Protein AF-A0A5S4HF67-F1 (afdb_monomer)

Structure (mmCIF, N/CA/C/O backbone):
data_AF-A0A5S4HF67-F1
#
_entry.id   AF-A0A5S4HF67-F1
#
loop_
_atom_site.group_PDB
_atom_site.id
_atom_site.type_symbol
_atom_site.label_atom_id
_atom_site.label_alt_id
_atom_site.label_comp_id
_atom_site.label_asym_id
_atom_site.label_entity_id
_atom_site.label_seq_id
_atom_site.pdbx_PDB_ins_code
_atom_site.Cartn_x
_atom_site.Cartn_y
_atom_site.Cartn_z
_atom_site.occupancy
_atom_site.B_iso_or_equiv
_atom_site.auth_seq_id
_atom_site.auth_comp_id
_atom_site.auth_asym_id
_atom_site.auth_atom_id
_atom_site.pdbx_PDB_model_num
ATOM 1 N N . MET A 1 1 ? -18.273 4.467 14.943 1.00 50.81 1 MET A N 1
ATOM 2 C CA . MET A 1 1 ? -17.271 3.796 15.802 1.00 50.81 1 MET A CA 1
ATOM 3 C C . MET A 1 1 ? -15.901 3.971 15.148 1.00 50.81 1 MET A C 1
ATOM 5 O O . MET A 1 1 ? -15.758 3.598 13.993 1.00 50.81 1 MET A O 1
ATOM 9 N N . LYS A 1 2 ? -14.935 4.643 15.794 1.00 50.59 2 LYS A N 1
ATOM 10 C CA . LYS A 1 2 ? -13.560 4.771 15.269 1.00 50.59 2 LYS A CA 1
ATOM 11 C C . LYS A 1 2 ? -12.766 3.550 15.732 1.00 50.59 2 LYS A C 1
ATOM 13 O O . LYS A 1 2 ? -12.541 3.407 16.929 1.00 50.59 2 LYS A O 1
ATOM 18 N N . PHE A 1 3 ? -12.388 2.677 14.801 1.00 59.44 3 PHE A N 1
ATOM 19 C CA . PHE A 1 3 ? -11.686 1.425 15.114 1.00 59.44 3 PHE A CA 1
ATOM 20 C C . PHE A 1 3 ? -10.195 1.613 15.423 1.00 59.44 3 PHE A C 1
ATOM 22 O O . PHE A 1 3 ? -9.588 0.739 16.026 1.00 59.44 3 PHE A O 1
ATOM 29 N N . TYR A 1 4 ? -9.611 2.762 15.075 1.00 58.66 4 TYR A N 1
ATOM 30 C CA . TYR A 1 4 ? -8.206 3.064 15.339 1.00 58.66 4 TYR A CA 1
ATOM 31 C C . TYR A 1 4 ? -8.068 4.199 16.362 1.00 58.66 4 TYR A C 1
ATOM 33 O O . TYR A 1 4 ? -8.642 5.275 16.172 1.00 58.66 4 TYR A O 1
ATOM 41 N N . ARG A 1 5 ? -7.319 3.935 17.442 1.00 64.62 5 ARG A N 1
ATOM 42 C CA . ARG A 1 5 ? -6.985 4.871 18.529 1.00 64.62 5 ARG A CA 1
ATOM 43 C C . ARG A 1 5 ? -5.461 4.898 18.712 1.00 64.62 5 ARG A C 1
ATOM 45 O O . ARG A 1 5 ? -4.943 4.036 19.424 1.00 64.62 5 ARG A O 1
ATOM 52 N N . PRO A 1 6 ? -4.741 5.819 18.054 1.00 58.69 6 PRO A N 1
ATOM 53 C CA . PRO A 1 6 ? -3.278 5.851 18.099 1.00 58.69 6 PRO A CA 1
ATOM 54 C C . PRO A 1 6 ? -2.723 6.101 19.511 1.00 58.69 6 PRO A C 1
ATOM 56 O O . PRO A 1 6 ? -1.591 5.730 19.793 1.00 58.69 6 PRO A O 1
ATOM 59 N N . GLU A 1 7 ? -3.524 6.670 20.415 1.00 64.69 7 GLU A N 1
ATOM 60 C CA . GLU A 1 7 ? -3.165 6.912 21.817 1.00 64.69 7 GLU A CA 1
ATOM 61 C C . GLU A 1 7 ? -3.248 5.639 22.681 1.00 64.69 7 GLU A C 1
ATOM 63 O O . GLU A 1 7 ? -2.643 5.570 23.745 1.00 64.69 7 GLU A O 1
ATOM 68 N N . VAL A 1 8 ? -4.013 4.635 22.233 1.00 63.34 8 VAL A N 1
ATOM 69 C CA . VAL A 1 8 ? -4.251 3.363 22.946 1.00 63.34 8 VAL A CA 1
ATOM 70 C C . VAL A 1 8 ? -3.427 2.224 22.341 1.00 63.34 8 VAL A C 1
ATOM 72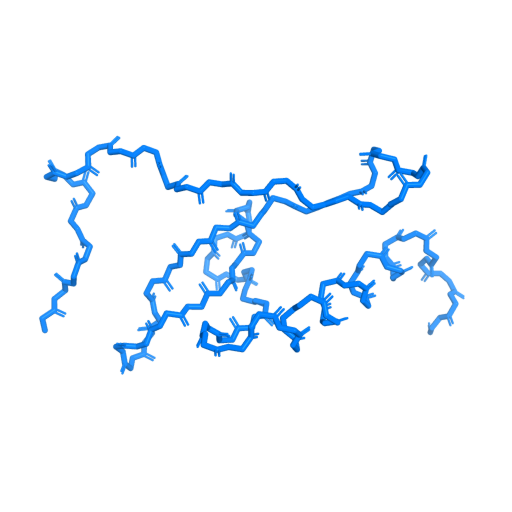 O O . VAL A 1 8 ? -3.027 1.303 23.047 1.00 63.34 8 VAL A O 1
ATOM 75 N N . PHE A 1 9 ? -3.143 2.300 21.040 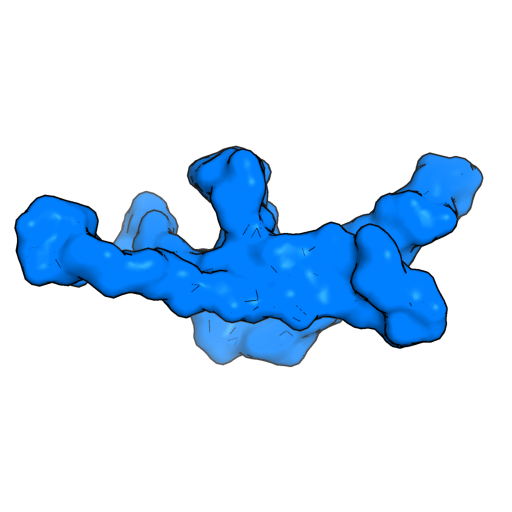1.00 59.97 9 PHE A N 1
ATOM 76 C CA . PHE A 1 9 ? -2.332 1.333 20.309 1.00 59.97 9 PHE A CA 1
ATOM 77 C C . PHE A 1 9 ? -1.148 2.060 19.660 1.00 59.97 9 PHE A C 1
ATOM 79 O O . PHE A 1 9 ? -1.236 2.435 18.491 1.00 59.97 9 PHE A O 1
ATOM 86 N N . PRO A 1 10 ? -0.028 2.254 20.383 1.00 57.38 10 PRO A N 1
ATOM 87 C CA . PRO A 1 10 ? 1.173 2.889 19.837 1.00 57.38 10 PRO A CA 1
ATOM 88 C C . PRO A 1 10 ? 1.931 1.965 18.869 1.00 57.38 10 PRO A C 1
ATOM 90 O O . PRO A 1 10 ? 3.100 2.196 18.565 1.00 57.38 10 PRO A O 1
ATOM 93 N N . THR A 1 11 ? 1.300 0.880 18.411 1.00 54.88 11 THR A N 1
ATOM 94 C CA . THR A 1 11 ? 1.912 -0.072 17.496 1.00 54.88 11 THR A CA 1
ATOM 95 C C . THR A 1 11 ? 2.211 0.651 16.185 1.00 54.88 11 THR A C 1
ATOM 97 O O . THR A 1 11 ? 1.302 1.269 15.620 1.00 54.88 11 THR A O 1
ATOM 100 N N . PRO A 1 12 ? 3.455 0.600 15.677 1.00 64.38 12 PRO A N 1
ATOM 101 C CA . PRO A 1 12 ? 3.737 1.127 14.354 1.00 64.38 12 PRO A CA 1
ATOM 102 C C . PRO A 1 12 ? 2.784 0.450 13.369 1.00 64.38 12 PRO A C 1
ATOM 104 O O . PRO A 1 12 ? 2.605 -0.770 13.415 1.00 64.38 12 PRO A O 1
ATOM 107 N N . LEU A 1 13 ? 2.123 1.252 12.526 1.00 70.50 13 LEU A N 1
ATOM 108 C CA . LEU A 1 13 ? 1.261 0.738 11.465 1.00 70.50 13 LEU A CA 1
ATOM 109 C C . LEU A 1 13 ? 2.028 -0.376 10.738 1.00 70.50 13 LEU A C 1
ATOM 111 O O . LEU A 1 13 ? 3.183 -0.138 10.376 1.00 70.50 13 LEU A O 1
ATOM 115 N N . PRO A 1 14 ? 1.451 -1.575 10.541 1.00 76.19 14 PRO A N 1
ATOM 116 C CA . PRO A 1 14 ? 2.136 -2.611 9.788 1.00 76.19 14 PRO A CA 1
ATOM 117 C C . PRO A 1 14 ? 2.451 -2.057 8.397 1.00 76.19 14 PRO A C 1
ATOM 119 O O . PRO A 1 14 ? 1.554 -1.620 7.670 1.00 76.19 14 PRO A O 1
ATOM 122 N N . MET A 1 15 ? 3.743 -2.015 8.078 1.00 87.75 15 MET A N 1
ATOM 123 C CA . MET A 1 15 ? 4.272 -1.510 6.818 1.00 87.75 15 MET A CA 1
ATOM 124 C C . MET A 1 15 ? 4.817 -2.673 6.004 1.00 87.75 15 MET A C 1
ATOM 126 O O . MET A 1 15 ? 5.563 -3.503 6.519 1.00 87.75 15 MET A O 1
ATOM 130 N N . LEU A 1 16 ? 4.469 -2.696 4.724 1.00 91.00 16 LEU A N 1
ATOM 131 C CA . LEU A 1 16 ? 4.992 -3.640 3.752 1.00 91.00 16 LEU A CA 1
ATOM 132 C C . LEU A 1 16 ? 5.798 -2.876 2.705 1.00 91.00 16 LEU A C 1
ATOM 134 O O . LEU A 1 16 ? 5.268 -1.982 2.052 1.00 91.00 16 LEU A O 1
ATOM 138 N N . TRP A 1 17 ? 7.069 -3.229 2.536 1.00 92.81 17 TRP A N 1
ATOM 139 C CA . TRP A 1 17 ? 7.868 -2.732 1.419 1.00 92.81 17 TRP A CA 1
ATOM 140 C C . TRP A 1 17 ? 7.604 -3.585 0.179 1.00 92.81 17 TRP A C 1
ATOM 142 O O . TRP A 1 17 ? 7.885 -4.784 0.188 1.00 92.81 17 TRP A O 1
ATOM 152 N N . VAL A 1 18 ? 7.058 -2.974 -0.874 1.00 93.00 18 VAL A N 1
ATOM 153 C CA . VAL A 1 18 ? 6.839 -3.613 -2.179 1.00 93.00 18 VAL A CA 1
ATOM 154 C C . VAL A 1 18 ? 7.809 -2.995 -3.173 1.00 93.00 18 VAL A C 1
ATOM 156 O O . VAL A 1 18 ? 7.832 -1.777 -3.320 1.00 93.00 18 VAL A O 1
ATOM 159 N N . HIS A 1 19 ? 8.606 -3.814 -3.852 1.00 92.50 19 HIS A N 1
ATOM 160 C CA . HIS A 1 19 ? 9.665 -3.340 -4.741 1.00 92.50 19 HIS A CA 1
ATOM 161 C C . HIS A 1 19 ? 9.569 -3.951 -6.137 1.00 92.50 19 HIS A C 1
ATOM 163 O O . HIS A 1 19 ? 9.079 -5.069 -6.324 1.00 92.50 19 HIS A O 1
ATOM 169 N N . ALA A 1 20 ? 10.092 -3.225 -7.121 1.00 88.31 20 ALA A N 1
ATOM 170 C CA . ALA A 1 20 ? 10.076 -3.622 -8.517 1.00 88.31 20 ALA A CA 1
ATOM 171 C C . ALA A 1 20 ? 11.193 -4.632 -8.823 1.00 88.31 20 ALA A C 1
ATOM 173 O O . ALA A 1 20 ? 12.263 -4.267 -9.294 1.00 88.31 20 ALA A O 1
ATOM 174 N N . GLY A 1 21 ? 10.959 -5.922 -8.563 1.00 84.25 21 GLY A N 1
ATOM 175 C CA . GLY A 1 21 ? 11.820 -7.019 -9.035 1.00 84.25 21 GLY A CA 1
ATOM 176 C C . GLY A 1 21 ? 13.329 -6.776 -8.858 1.00 84.25 21 GLY A C 1
ATOM 177 O O . GLY A 1 21 ? 13.824 -6.750 -7.730 1.00 84.25 21 GLY A O 1
ATOM 178 N N . LEU A 1 22 ? 14.047 -6.631 -9.984 1.00 80.56 22 LEU A N 1
ATOM 179 C CA . LEU A 1 22 ? 15.500 -6.396 -10.040 1.00 80.56 22 LEU A CA 1
ATOM 180 C C . LEU A 1 22 ? 15.924 -4.965 -9.653 1.00 80.56 22 LEU A C 1
A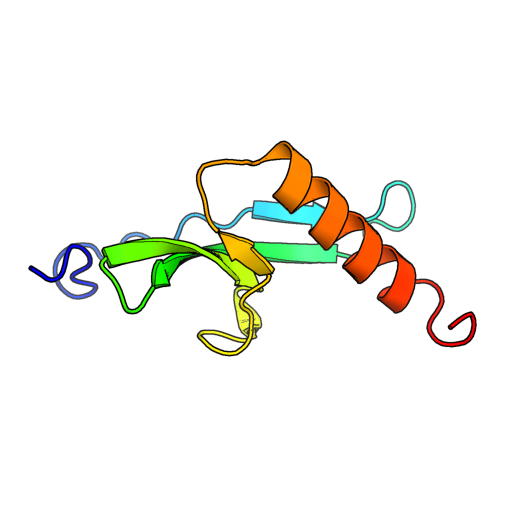TOM 182 O O . LEU A 1 22 ? 17.066 -4.785 -9.243 1.00 80.56 22 LEU A O 1
ATOM 186 N N . ALA A 1 23 ? 15.021 -3.987 -9.730 1.00 83.44 23 ALA A N 1
ATOM 187 C CA . ALA A 1 23 ? 15.220 -2.603 -9.296 1.00 83.44 23 ALA A CA 1
ATOM 188 C C . ALA A 1 23 ? 14.688 -2.428 -7.862 1.00 83.44 23 ALA A C 1
ATOM 190 O O . ALA A 1 23 ? 13.652 -1.806 -7.622 1.00 83.44 23 ALA A O 1
ATOM 191 N N . LYS A 1 24 ? 15.356 -3.057 -6.888 1.00 82.12 24 LYS A N 1
ATOM 192 C CA . LYS A 1 24 ? 14.905 -3.118 -5.481 1.00 82.12 24 LYS A CA 1
ATOM 193 C C . LYS A 1 24 ? 14.865 -1.756 -4.782 1.00 82.12 24 LYS A C 1
ATOM 195 O O . LYS A 1 24 ? 14.193 -1.611 -3.761 1.00 82.12 24 LYS A O 1
ATOM 200 N N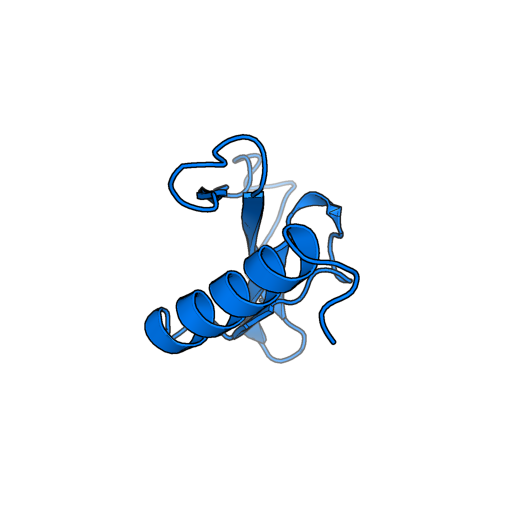 . GLU A 1 25 ? 15.600 -0.790 -5.314 1.00 85.75 25 GLU A N 1
ATOM 201 C CA . GLU A 1 25 ? 15.615 0.611 -4.909 1.00 85.75 25 GLU A CA 1
ATOM 202 C C . GLU A 1 25 ? 14.336 1.360 -5.307 1.00 85.75 25 GLU A C 1
ATOM 204 O O . GLU A 1 25 ? 13.995 2.360 -4.677 1.00 85.75 25 GLU A O 1
ATOM 209 N N . ILE A 1 26 ? 13.60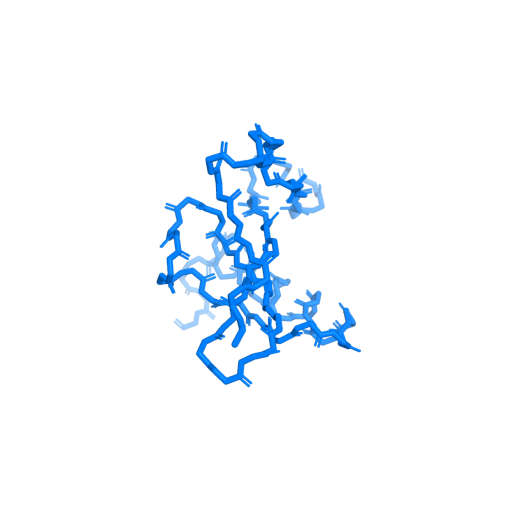0 0.852 -6.301 1.00 87.31 26 ILE A N 1
ATOM 210 C CA . ILE A 1 26 ? 12.310 1.391 -6.726 1.00 87.31 26 ILE A CA 1
ATOM 211 C C . ILE A 1 26 ? 11.204 0.583 -6.048 1.00 87.31 26 ILE A C 1
ATOM 213 O O . ILE A 1 26 ? 11.027 -0.615 -6.285 1.00 87.31 26 ILE A O 1
ATOM 217 N N . GLY A 1 27 ? 10.433 1.245 -5.193 1.00 92.50 27 GLY A N 1
ATOM 218 C CA . GLY A 1 27 ? 9.383 0.592 -4.430 1.00 92.50 27 GLY A CA 1
ATOM 219 C C . GLY A 1 27 ? 8.467 1.568 -3.714 1.00 92.50 27 GLY A C 1
ATOM 220 O O . GLY A 1 27 ? 8.631 2.786 -3.776 1.00 92.50 27 GLY A O 1
ATOM 221 N N . VAL A 1 28 ? 7.491 1.005 -3.013 1.00 93.88 28 VAL A N 1
ATOM 222 C CA . VAL A 1 28 ? 6.510 1.743 -2.229 1.00 93.88 28 VAL A CA 1
ATOM 223 C C . VAL A 1 28 ? 6.319 1.078 -0.870 1.00 93.88 28 VAL A C 1
ATOM 225 O O . VAL A 1 28 ? 6.194 -0.143 -0.756 1.00 93.88 28 VAL A O 1
ATOM 228 N N . VAL A 1 29 ? 6.299 1.889 0.190 1.00 93.50 29 VAL A N 1
ATOM 229 C CA . VAL A 1 29 ? 5.914 1.421 1.524 1.00 93.50 29 VAL A CA 1
ATOM 230 C C . VAL A 1 29 ? 4.397 1.483 1.607 1.00 93.50 29 VAL A C 1
ATOM 232 O O . VAL A 1 29 ? 3.821 2.570 1.573 1.00 93.50 29 VAL A O 1
ATOM 235 N N . VAL A 1 30 ? 3.753 0.334 1.759 1.00 94.56 30 VAL A N 1
ATOM 236 C CA . VAL A 1 30 ? 2.300 0.209 1.876 1.00 94.56 30 VAL A CA 1
ATOM 237 C C . VAL A 1 30 ? 1.908 0.047 3.341 1.00 94.56 30 VAL A C 1
ATOM 239 O O . VAL A 1 30 ? 2.514 -0.733 4.070 1.00 94.56 30 VAL A O 1
ATOM 242 N N . SER A 1 31 ? 0.877 0.765 3.774 1.00 92.00 31 SER A N 1
ATOM 243 C CA . SER A 1 31 ? 0.207 0.574 5.064 1.00 92.00 31 SER A CA 1
ATOM 244 C C . SER A 1 31 ? -1.292 0.392 4.857 1.00 92.00 31 SER A C 1
ATOM 246 O O . SER A 1 31 ? -1.840 0.738 3.811 1.00 92.00 31 SER A O 1
ATOM 248 N N . VAL A 1 32 ? -1.971 -0.144 5.869 1.00 91.12 32 VAL A N 1
ATOM 249 C CA . VAL A 1 32 ? -3.430 -0.291 5.877 1.00 91.12 32 VAL A CA 1
ATOM 250 C C . VAL A 1 32 ? -4.039 0.783 6.774 1.00 91.12 32 VAL A C 1
ATOM 252 O O . VAL A 1 32 ? -3.605 0.974 7.912 1.00 91.12 32 VAL A O 1
ATOM 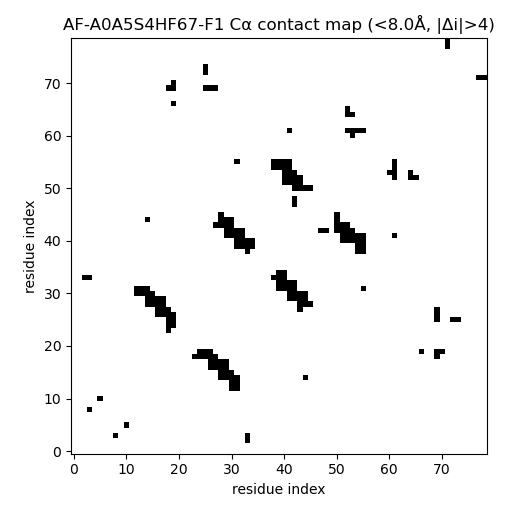255 N N . ARG A 1 33 ? -5.042 1.510 6.266 1.00 88.06 33 ARG A N 1
ATOM 256 C CA . ARG A 1 33 ? -5.737 2.565 7.022 1.00 88.06 33 ARG A CA 1
ATOM 257 C C . ARG A 1 33 ? -7.242 2.498 6.822 1.00 88.06 33 ARG A C 1
ATOM 259 O O . ARG A 1 33 ? -7.723 2.113 5.760 1.00 88.06 33 ARG A O 1
ATOM 266 N N . ALA A 1 34 ? -7.976 2.919 7.846 1.00 89.19 34 ALA A N 1
ATOM 267 C CA . ALA A 1 34 ? -9.420 3.075 7.760 1.00 89.19 34 ALA A CA 1
ATOM 268 C C . ALA A 1 34 ? -9.785 4.237 6.818 1.00 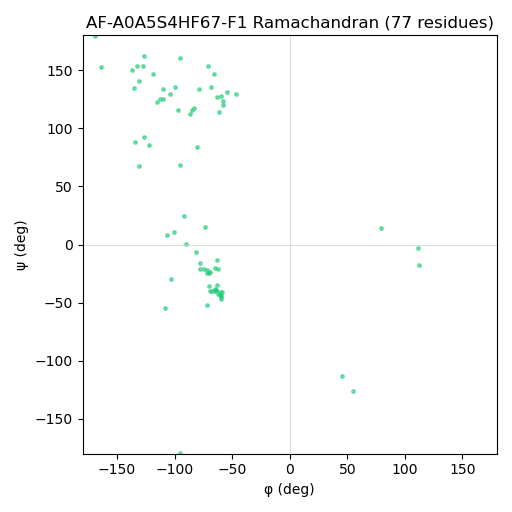89.19 34 ALA A C 1
ATOM 270 O O . ALA A 1 34 ? -9.215 5.331 6.911 1.00 89.19 34 ALA A O 1
ATOM 271 N N . THR A 1 35 ? -10.763 4.008 5.948 1.00 87.50 35 THR A N 1
ATOM 272 C CA . THR A 1 35 ? -11.289 4.986 4.988 1.00 87.50 35 THR A CA 1
ATOM 273 C C . THR A 1 35 ? -12.536 5.694 5.551 1.00 87.50 35 THR A C 1
ATOM 275 O O . THR A 1 35 ? -13.189 5.195 6.481 1.00 87.50 35 THR A O 1
ATOM 278 N N . PRO A 1 36 ? -12.920 6.865 5.008 1.00 82.94 36 PRO A N 1
ATOM 279 C CA . PRO A 1 36 ? -14.276 7.379 5.184 1.00 82.94 36 PRO A CA 1
ATOM 280 C C . PRO A 1 36 ? -15.284 6.351 4.642 1.00 82.94 36 PRO A C 1
ATOM 282 O O . PRO A 1 36 ? -15.183 5.948 3.491 1.00 82.94 36 PRO A O 1
ATOM 285 N N . GLY A 1 37 ? -16.229 5.907 5.474 1.00 84.88 37 GLY A N 1
ATOM 286 C CA . GLY A 1 37 ? -17.183 4.841 5.123 1.00 84.88 37 GLY A CA 1
ATOM 287 C C . GLY A 1 37 ? -16.987 3.531 5.889 1.00 84.88 37 GLY A C 1
ATOM 288 O O . GLY A 1 37 ? -17.792 2.619 5.747 1.00 84.88 37 GLY A O 1
ATOM 289 N N . GLY A 1 38 ? -15.965 3.442 6.749 1.00 85.69 38 GLY A N 1
ATOM 290 C CA . GLY A 1 38 ? -15.784 2.293 7.643 1.00 85.69 38 GLY A CA 1
ATOM 291 C C . GLY A 1 38 ? -15.164 1.066 6.975 1.00 85.69 38 GLY A C 1
ATOM 292 O O . GLY A 1 38 ? -15.194 -0.014 7.560 1.00 85.69 38 GLY A O 1
ATOM 293 N N . THR A 1 39 ? -14.585 1.228 5.784 1.00 91.31 39 THR A N 1
ATOM 294 C CA . THR A 1 39 ? -13.775 0.197 5.131 1.00 91.31 39 THR A CA 1
ATOM 295 C C . THR A 1 39 ? -12.288 0.418 5.421 1.00 91.31 39 THR A C 1
ATOM 297 O O . THR A 1 39 ? -11.896 1.340 6.145 1.00 91.31 39 THR A O 1
ATOM 300 N N . TRP A 1 40 ? -11.446 -0.451 4.872 1.00 92.44 40 TRP A N 1
ATOM 301 C CA . TRP A 1 40 ? -9.994 -0.355 4.950 1.00 92.44 40 TRP A CA 1
ATOM 302 C C . TRP A 1 40 ? -9.421 -0.224 3.544 1.00 92.44 40 TRP A C 1
ATOM 304 O O . TRP A 1 40 ? -9.977 -0.779 2.598 1.00 92.44 40 TRP A O 1
ATOM 314 N N . GLY A 1 41 ? -8.329 0.519 3.407 1.00 93.44 41 GLY A N 1
ATOM 315 C CA . GLY A 1 41 ? -7.610 0.679 2.149 1.00 93.44 41 GLY A CA 1
ATOM 316 C C . GLY A 1 41 ? -6.113 0.487 2.332 1.00 93.44 41 GLY A C 1
ATOM 317 O O . GLY A 1 41 ? -5.576 0.726 3.420 1.00 93.44 41 GLY A O 1
ATOM 318 N N . TYR A 1 42 ? -5.455 0.079 1.253 1.00 94.44 42 TYR A N 1
ATOM 319 C CA . TYR A 1 42 ? -4.009 0.138 1.100 1.00 94.44 42 TYR A CA 1
ATOM 320 C C . TYR A 1 42 ? -3.601 1.567 0.752 1.00 94.44 42 TYR A C 1
ATOM 322 O O . TYR A 1 42 ? -4.209 2.208 -0.109 1.00 94.44 42 TYR A O 1
ATOM 330 N N . TYR A 1 43 ? -2.569 2.060 1.426 1.00 93.75 43 TYR A N 1
ATOM 331 C CA . TYR A 1 43 ? -2.045 3.405 1.248 1.00 93.75 43 TYR A CA 1
ATOM 332 C C . TYR A 1 43 ? -0.535 3.382 1.076 1.00 93.75 43 TYR A C 1
ATOM 334 O O . TYR A 1 43 ? 0.159 2.698 1.826 1.00 93.75 43 TYR A O 1
ATOM 342 N N . GLU A 1 44 ? -0.020 4.221 0.187 1.00 93.69 44 GLU A N 1
ATOM 343 C CA . GLU A 1 44 ? 1.361 4.673 0.243 1.00 93.69 44 GLU A CA 1
ATOM 344 C C . GLU A 1 44 ? 1.584 5.429 1.561 1.00 93.69 44 GLU A C 1
ATOM 346 O O . GLU A 1 44 ? 1.021 6.499 1.816 1.00 93.69 44 GLU A O 1
ATOM 351 N N . THR A 1 45 ? 2.418 4.851 2.420 1.00 90.38 45 THR A N 1
ATOM 352 C CA . THR A 1 45 ? 2.582 5.270 3.813 1.00 90.38 45 THR A CA 1
ATOM 353 C C . THR A 1 45 ? 3.069 6.708 3.941 1.00 90.38 45 THR A C 1
ATOM 355 O O . THR A 1 45 ? 2.559 7.442 4.793 1.00 90.38 45 THR A O 1
ATOM 358 N N 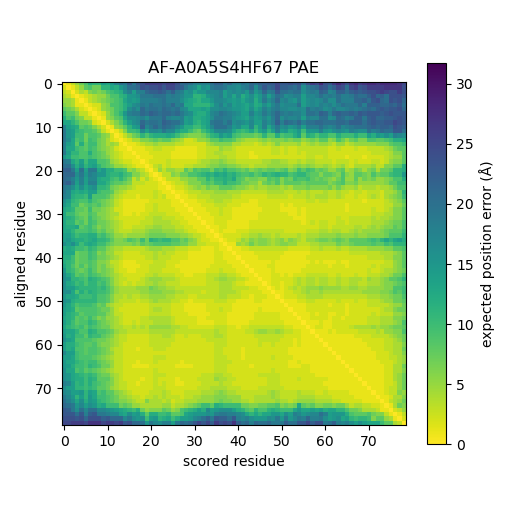. LEU A 1 46 ? 4.008 7.125 3.085 1.00 87.00 46 LEU A N 1
ATOM 359 C CA . LEU A 1 46 ? 4.637 8.449 3.147 1.00 87.00 46 LEU A CA 1
ATOM 360 C C . LEU A 1 46 ? 3.698 9.580 2.706 1.00 87.00 46 LEU A C 1
ATOM 362 O O . LEU A 1 46 ? 3.834 10.707 3.173 1.00 87.00 46 LEU A O 1
ATOM 366 N N . ARG A 1 47 ? 2.692 9.282 1.877 1.00 89.00 47 ARG A N 1
ATOM 367 C CA . ARG A 1 47 ? 1.700 10.268 1.405 1.00 89.00 47 ARG A CA 1
ATOM 368 C C . ARG A 1 47 ? 0.473 10.378 2.305 1.00 89.00 47 ARG A C 1
ATOM 370 O O . ARG A 1 47 ? -0.438 11.169 2.039 1.00 89.00 47 ARG A O 1
ATOM 377 N N . GLY A 1 48 ? 0.425 9.601 3.386 1.00 84.88 48 GLY A N 1
ATOM 378 C CA . GLY A 1 48 ? -0.669 9.636 4.347 1.00 84.88 48 GLY A CA 1
ATOM 379 C C . GLY A 1 48 ? -2.025 9.407 3.674 1.00 84.88 48 GLY A C 1
ATOM 380 O O . GLY A 1 48 ? -2.215 8.425 2.967 1.00 84.88 48 GLY A O 1
ATOM 381 N N . ARG A 1 49 ? -2.989 10.313 3.883 1.00 84.75 49 ARG A N 1
ATOM 382 C CA . ARG A 1 49 ? -4.339 10.188 3.293 1.00 84.75 49 ARG A CA 1
ATOM 383 C C . ARG A 1 49 ? -4.372 10.379 1.775 1.00 84.75 49 ARG A C 1
ATOM 385 O O . ARG A 1 49 ? -5.296 9.874 1.152 1.00 84.75 49 ARG A O 1
ATOM 392 N N . GLN A 1 50 ? -3.395 11.083 1.201 1.00 90.19 50 GLN A N 1
ATOM 393 C CA . GLN A 1 50 ? -3.305 11.314 -0.247 1.00 90.19 50 GLN A CA 1
ATOM 394 C C . GLN A 1 50 ? -2.692 10.122 -0.993 1.00 90.19 50 GLN A C 1
ATOM 396 O O . GLN A 1 50 ? -2.644 10.118 -2.216 1.00 90.19 50 GLN A O 1
ATOM 401 N N . GLY A 1 51 ? -2.210 9.118 -0.260 1.00 92.31 51 GLY A N 1
ATOM 402 C CA . GLY A 1 51 ? -1.581 7.928 -0.815 1.00 92.31 51 GLY A CA 1
ATOM 403 C C . GLY A 1 51 ? -2.539 6.771 -1.055 1.00 92.31 51 GLY A C 1
ATOM 404 O O . GLY A 1 51 ? -2.088 5.642 -0.977 1.00 92.31 51 GLY A O 1
ATOM 405 N N . TYR A 1 52 ? -3.842 6.988 -1.234 1.00 93.56 52 TYR A N 1
ATOM 406 C CA . TYR A 1 52 ? -4.772 5.872 -1.442 1.00 93.56 52 TYR A CA 1
ATOM 407 C C . TYR A 1 52 ? -4.394 5.066 -2.694 1.00 93.56 52 TYR A C 1
ATOM 409 O O . TYR A 1 52 ? -4.239 5.648 -3.765 1.00 93.56 52 TYR A O 1
ATOM 417 N N . LEU A 1 53 ? -4.259 3.744 -2.551 1.00 94.19 53 LEU A N 1
ATOM 418 C CA . LEU A 1 53 ? -3.895 2.839 -3.645 1.00 94.19 53 LEU A CA 1
ATOM 419 C C . LEU A 1 53 ? -5.088 1.982 -4.078 1.00 94.19 53 LEU A C 1
ATOM 421 O O . LEU A 1 53 ? -5.435 1.967 -5.253 1.00 94.19 53 LEU A O 1
ATOM 425 N N . TRP A 1 54 ? -5.718 1.266 -3.141 1.00 96.19 54 TRP A N 1
ATOM 426 C CA . TRP A 1 54 ? -6.795 0.315 -3.447 1.00 96.19 54 TRP A CA 1
ATOM 427 C C . TRP A 1 54 ? -7.597 -0.054 -2.184 1.00 96.19 54 TRP A C 1
ATOM 429 O O . TRP A 1 54 ? -7.022 -0.016 -1.088 1.00 96.19 54 TRP A O 1
ATOM 439 N N . PRO A 1 55 ? -8.890 -0.436 -2.265 1.00 95.25 55 PRO A N 1
ATOM 440 C CA . PRO A 1 55 ? -9.602 -0.971 -1.105 1.00 95.25 55 PRO A CA 1
ATOM 441 C C . PRO A 1 55 ? -9.027 -2.326 -0.657 1.00 95.25 55 PRO A C 1
ATOM 443 O O . PRO A 1 55 ? -8.594 -3.147 -1.463 1.00 95.25 55 PRO A O 1
ATOM 446 N N . CYS A 1 56 ? -9.050 -2.597 0.647 1.00 93.88 56 CYS A N 1
ATOM 447 C CA . CYS A 1 56 ? -8.757 -3.929 1.171 1.00 93.88 56 CYS A CA 1
ATOM 448 C C . CYS A 1 56 ? -9.896 -4.908 0.845 1.00 93.88 56 CYS A C 1
ATOM 450 O O . CYS A 1 56 ? -11.053 -4.511 0.718 1.00 93.88 56 CYS A O 1
ATOM 452 N N . GLY A 1 57 ? -9.567 -6.200 0.765 1.00 93.88 57 GLY A N 1
ATOM 453 C CA . GLY A 1 57 ? -10.509 -7.276 0.421 1.00 93.88 57 GLY A CA 1
ATOM 454 C C . GLY A 1 57 ? -10.225 -7.924 -0.934 1.00 93.88 57 GLY A C 1
ATOM 455 O O . GLY A 1 57 ? -10.633 -9.058 -1.153 1.00 93.88 57 GLY A O 1
ATOM 456 N N . ASP A 1 58 ? -9.449 -7.255 -1.789 1.00 92.56 58 ASP A N 1
ATOM 457 C CA . ASP A 1 58 ? -8.924 -7.812 -3.036 1.00 92.56 58 ASP A CA 1
ATOM 458 C C . ASP A 1 58 ? -7.436 -7.472 -3.184 1.00 92.56 58 ASP A C 1
ATOM 460 O O . ASP A 1 58 ? -7.044 -6.444 -3.740 1.00 92.56 58 ASP A O 1
ATOM 464 N N . ALA A 1 59 ? -6.591 -8.343 -2.632 1.00 92.12 59 ALA A N 1
ATOM 465 C CA . ALA A 1 59 ? -5.145 -8.166 -2.668 1.00 92.12 59 ALA A CA 1
ATOM 466 C C . ALA A 1 59 ? -4.557 -8.350 -4.077 1.00 92.12 59 ALA A C 1
ATOM 468 O O . ALA A 1 59 ? -3.489 -7.809 -4.356 1.00 92.12 59 ALA A O 1
ATOM 469 N N . LYS A 1 60 ? -5.237 -9.092 -4.963 1.00 96.25 60 LYS A N 1
ATOM 470 C CA . LYS A 1 60 ? -4.752 -9.328 -6.325 1.00 96.25 60 LYS A CA 1
ATOM 471 C C . LYS A 1 60 ? -4.870 -8.051 -7.150 1.00 96.25 60 LYS A C 1
ATOM 473 O O . LYS A 1 60 ? -3.863 -7.581 -7.672 1.00 96.25 60 LYS A O 1
ATOM 478 N N . SER A 1 61 ? -6.055 -7.445 -7.175 1.00 96.62 61 SER A N 1
ATOM 479 C CA . SER A 1 61 ? -6.258 -6.168 -7.870 1.00 96.62 61 SER A CA 1
ATOM 480 C C . SER A 1 61 ? -5.417 -5.046 -7.248 1.00 96.62 61 SER A C 1
ATOM 482 O O . SER A 1 61 ? -4.866 -4.211 -7.962 1.00 96.62 61 SER A O 1
ATOM 484 N N . ALA A 1 62 ? -5.221 -5.062 -5.921 1.00 96.12 62 ALA A N 1
ATOM 485 C CA . ALA A 1 62 ? -4.299 -4.136 -5.260 1.00 96.12 62 ALA A CA 1
ATOM 486 C C . ALA A 1 62 ? -2.851 -4.295 -5.756 1.00 96.12 62 ALA A C 1
ATOM 488 O O . ALA A 1 62 ? -2.171 -3.298 -6.002 1.00 96.12 62 ALA A O 1
ATOM 489 N N . ALA A 1 63 ? -2.376 -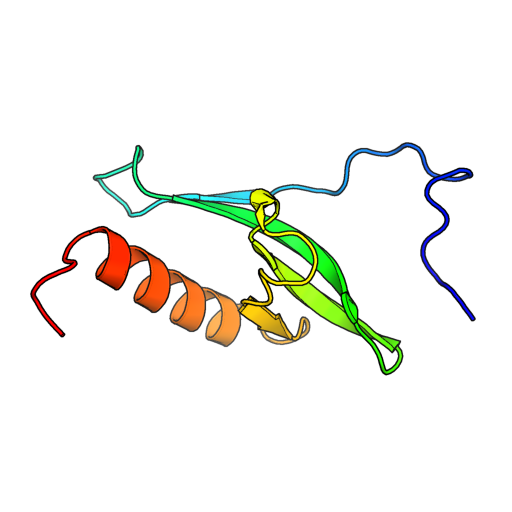5.534 -5.913 1.00 95.56 63 ALA A N 1
ATOM 490 C CA . ALA A 1 63 ? -1.036 -5.808 -6.420 1.00 95.56 63 ALA A CA 1
ATOM 491 C C . ALA A 1 63 ? -0.871 -5.356 -7.878 1.00 95.56 63 ALA A C 1
ATOM 493 O O . ALA A 1 63 ? 0.152 -4.764 -8.207 1.00 95.56 63 ALA A O 1
ATOM 494 N N . GLU A 1 64 ? -1.881 -5.564 -8.726 1.00 96.44 64 GLU A N 1
ATOM 495 C CA . GLU A 1 64 ? -1.888 -5.084 -10.117 1.00 96.44 64 GLU A CA 1
ATOM 496 C C . GLU A 1 64 ? -1.828 -3.546 -10.184 1.00 96.44 64 GLU A C 1
ATOM 498 O O . GLU A 1 64 ? -1.041 -2.980 -10.944 1.00 96.44 64 GLU A O 1
ATOM 503 N N . GLN A 1 65 ? -2.582 -2.848 -9.326 1.00 95.69 65 GLN A N 1
ATOM 504 C CA . GLN A 1 65 ? -2.536 -1.385 -9.232 1.00 95.69 65 GLN A CA 1
ATOM 505 C C . GLN A 1 65 ? -1.168 -0.862 -8.757 1.00 95.69 65 GLN A C 1
ATOM 507 O O . GLN A 1 65 ? -0.685 0.160 -9.256 1.00 95.69 65 GLN A O 1
ATOM 512 N N . ILE A 1 66 ? -0.536 -1.548 -7.800 1.00 94.94 66 ILE A N 1
ATOM 513 C CA . ILE A 1 66 ? 0.808 -1.207 -7.311 1.00 94.94 66 ILE A CA 1
ATOM 514 C C . ILE A 1 66 ? 1.867 -1.488 -8.385 1.00 94.94 66 ILE A C 1
ATOM 516 O O . ILE A 1 66 ? 2.772 -0.677 -8.564 1.00 94.94 66 ILE A O 1
ATOM 520 N N . ASP A 1 67 ? 1.748 -2.585 -9.133 1.00 93.88 67 ASP A N 1
ATOM 521 C CA . ASP A 1 67 ? 2.643 -2.906 -10.249 1.00 93.88 67 ASP A CA 1
ATOM 522 C C . ASP A 1 67 ? 2.617 -1.812 -11.329 1.00 93.88 67 ASP A C 1
ATOM 524 O O . ASP A 1 67 ? 3.670 -1.331 -11.748 1.00 93.88 67 ASP A O 1
ATOM 528 N N . LEU A 1 68 ? 1.428 -1.334 -11.714 1.00 92.75 68 LEU A N 1
ATOM 529 C CA . LEU A 1 68 ? 1.287 -0.202 -12.639 1.00 92.75 68 LEU A CA 1
ATOM 530 C C . LEU A 1 68 ? 1.947 1.074 -12.100 1.00 92.75 68 LEU A C 1
ATOM 532 O O . LEU A 1 68 ? 2.660 1.762 -12.834 1.00 92.75 68 LEU A O 1
ATOM 536 N N . PHE A 1 69 ? 1.750 1.372 -10.813 1.00 91.62 69 PHE A N 1
ATOM 537 C CA . PHE A 1 69 ? 2.388 2.513 -10.156 1.00 91.62 69 PHE A CA 1
ATOM 538 C C . PHE A 1 69 ? 3.921 2.416 -10.204 1.00 91.62 69 PHE A C 1
ATOM 540 O O . PHE A 1 69 ? 4.591 3.381 -10.577 1.00 91.62 69 PHE A O 1
ATOM 547 N N . LEU A 1 70 ? 4.483 1.247 -9.884 1.00 91.88 70 LEU A N 1
ATOM 548 C CA . LEU A 1 70 ? 5.930 1.030 -9.910 1.00 91.88 70 LEU A CA 1
ATOM 549 C C . LEU A 1 70 ? 6.494 1.086 -11.333 1.00 91.88 70 LEU A C 1
ATOM 551 O O . LEU A 1 70 ? 7.532 1.708 -11.547 1.00 91.88 70 LEU A O 1
ATOM 555 N N . LYS A 1 71 ? 5.795 0.525 -12.327 1.00 90.94 71 LYS A N 1
ATOM 556 C CA . LYS A 1 71 ? 6.179 0.637 -13.744 1.00 90.94 71 LYS A CA 1
ATOM 557 C C . LYS A 1 71 ? 6.243 2.091 -14.208 1.00 90.94 71 LYS A C 1
ATOM 559 O O . LYS A 1 71 ? 7.186 2.456 -14.905 1.00 90.94 71 LYS A O 1
ATOM 564 N N . HIS A 1 72 ? 5.292 2.928 -13.794 1.00 87.81 72 HIS A N 1
ATOM 565 C CA . HIS A 1 72 ? 5.316 4.356 -14.114 1.00 87.81 72 HIS A CA 1
ATOM 566 C C . HIS A 1 72 ? 6.519 5.072 -13.476 1.00 87.81 72 HIS A C 1
ATOM 568 O O . HIS A 1 72 ? 7.155 5.895 -14.126 1.00 87.81 72 HIS A O 1
ATOM 574 N N . GLN A 1 73 ? 6.882 4.720 -12.236 1.00 85.50 73 GLN A N 1
ATOM 575 C CA . GLN A 1 73 ? 8.093 5.242 -11.584 1.00 85.50 73 GLN A CA 1
ATOM 576 C C . GLN A 1 73 ? 9.384 4.791 -12.288 1.00 85.50 73 GLN A C 1
ATOM 578 O O . GLN A 1 73 ? 10.322 5.574 -12.402 1.00 85.50 73 GLN A O 1
ATOM 583 N N . MET A 1 74 ? 9.437 3.547 -12.778 1.00 86.19 74 MET A N 1
ATOM 584 C CA . MET A 1 74 ? 10.595 3.023 -13.516 1.00 86.19 74 MET A CA 1
ATOM 585 C C . MET A 1 74 ? 10.761 3.661 -14.899 1.00 86.19 74 MET A C 1
ATOM 587 O O . MET A 1 74 ? 11.885 3.853 -15.358 1.00 86.19 74 MET A O 1
ATOM 591 N N . PHE A 1 75 ? 9.653 3.974 -15.574 1.00 85.50 75 PHE A N 1
ATOM 592 C CA . PHE A 1 75 ? 9.647 4.449 -16.957 1.00 85.50 75 PHE A CA 1
ATOM 593 C C . PHE A 1 75 ? 8.785 5.715 -17.114 1.00 85.50 75 PHE A C 1
ATOM 595 O O . PHE A 1 75 ? 7.761 5.681 -17.808 1.00 85.50 75 PHE A O 1
ATOM 602 N N . PRO A 1 76 ? 9.200 6.852 -16.521 1.00 74.75 76 PRO A N 1
ATOM 603 C CA . PRO A 1 76 ? 8.383 8.067 -16.435 1.00 74.75 76 PRO A CA 1
ATOM 604 C C . PRO A 1 76 ? 8.029 8.697 -17.793 1.00 74.75 76 PRO A C 1
ATOM 606 O O . PRO A 1 76 ? 7.140 9.536 -17.856 1.00 74.75 76 PRO A O 1
ATOM 609 N N . SER A 1 77 ? 8.687 8.282 -18.881 1.00 71.25 77 SER A N 1
ATOM 610 C CA . SER A 1 77 ? 8.509 8.828 -20.237 1.00 71.25 77 SER A CA 1
ATOM 611 C C . SER A 1 77 ? 7.743 7.906 -21.200 1.00 71.25 77 SER A C 1
ATOM 613 O O . SER A 1 77 ? 7.738 8.162 -22.400 1.00 71.25 77 SER A O 1
ATOM 615 N N . THR A 1 78 ? 7.170 6.797 -20.719 1.00 68.19 78 THR A N 1
ATOM 616 C CA . THR A 1 78 ? 6.522 5.774 -21.575 1.00 68.19 78 THR A CA 1
ATOM 617 C C . THR A 1 78 ? 4.994 5.858 -21.619 1.00 68.19 78 THR A C 1
ATOM 619 O O . THR A 1 78 ? 4.354 4.953 -22.153 1.00 68.19 78 THR A O 1
ATOM 622 N N . TRP A 1 79 ? 4.419 6.937 -21.082 1.00 53.03 79 TRP A N 1
ATOM 623 C CA . TRP A 1 79 ? 2.978 7.126 -20.920 1.00 53.03 79 TRP A CA 1
ATOM 624 C C . TRP A 1 79 ? 2.550 8.540 -21.292 1.00 53.03 79 TRP A C 1
ATOM 626 O O . TRP A 1 79 ? 3.267 9.485 -20.892 1.00 53.03 79 TRP A O 1
#

Organism: NCBI:txid882440

Mean predicted aligned error: 6.76 Å

Radius of gyration: 14.02 Å; Cα contacts (8 Å, |Δi|>4): 103; chains: 1; bounding box: 33×21×44 Å

Foldseek 3Di:
DDPDDCVVPVDDFDWDWDADVPRRVQTFIWGWDADVPGFIFIARVVCPPVGGQGTPPDVPVSVVSRNVVSVCVVCVPPD

Nearest PDB structures (foldseek):
  8qsz-assembly1_I  TM=3.455E-01  e=7.868E+00  Schizosaccharomyces pombe

Solvent-accessible surface area (backbone atoms only — not comparable to full-atom values): 4930 Å² total; per-residue (Å²): 135,82,91,76,52,69,90,82,48,79,64,76,74,69,70,44,84,46,56,47,77,92,47,62,90,47,62,48,47,34,28,75,43,80,43,94,88,80,50,46,26,36,19,35,52,92,52,49,86,80,19,71,71,35,61,62,95,42,70,66,65,37,48,54,55,50,49,53,53,48,50,43,71,74,42,74,84,80,118

Secondary structure (DSSP, 8-state):
-----TTT--PPPPEEEEEETTEEEEEEEEEEEEPTTS-EEEEEGGGGGG-EEEETT-HHHHHHHHHHHHHHHH-TT--

pLDDT: mean 84.21, std 12.95, range [50.59, 96.62]

Sequence (79 aa):
MKFYRPEVFPTPLPMLWVHAGLAKEIGVVVSVRATPGGTWGYYETLRGRQGYLWPCGDAKSAAEQIDLFLKHQMFPSTW